Protein AF-B2JPU9-F1 (afdb_monomer)

Solvent-accessible surface area (backbone atoms only — not comparable to full-atom values): 3599 Å² total; per-residue (Å²): 139,83,92,81,77,95,80,85,73,93,60,60,80,34,65,49,70,65,38,36,51,50,26,25,52,51,33,40,74,71,70,40,53,69,68,55,15,48,53,51,26,52,50,47,13,40,76,54,67,38,87,71,80,77,82,77,83,127

Mean predicted aligned error: 8.83 Å

Foldseek 3Di:
DDDDDDDQQPQDAEQDPVSLVVQLVSVVVVVDDSVVSNVVSVVSNVVSPDPDDDPPPD

InterPro domains:
  IPR045468 Protein of unknown function DUF6496 [PF20106] (11-55)

Radius of gyration: 12.73 Å; Cα contacts (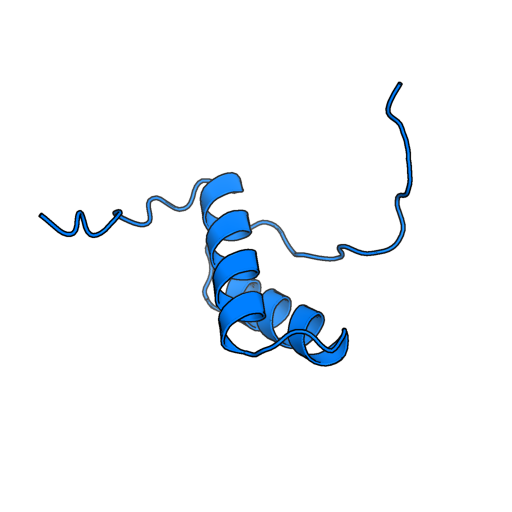8 Å, |Δi|>4): 50; chains: 1; bounding box: 33×27×28 Å

pLDDT: mean 77.31, std 15.72, range [39.69, 93.31]

Secondary structure (DSSP, 8-state):
-----TTS-------SHHHHHHHHHHHHHTT--HHHHHHHHHHHHHHTT---------

Sequence (58 aa):
MQQEKESVMPLKRGTSKETIGHNIKTEKKAGKSQKQSVAIALNQARKSGAKIPKKHHQ

Nearest PDB structures (foldseek):
  8q5i-assembly1_E  TM=7.573E-01  e=4.828E+00  Candida albicans

Structure (mmCIF, N/CA/C/O backbone):
data_AF-B2JPU9-F1
#
_entry.id   AF-B2JPU9-F1
#
loop_
_atom_site.group_PDB
_atom_site.id
_atom_site.type_symbol
_atom_site.label_atom_id
_atom_site.label_alt_id
_atom_site.label_comp_id
_atom_site.label_asym_id
_atom_site.label_entity_id
_atom_site.label_seq_id
_atom_site.pdbx_PDB_ins_code
_atom_site.Cartn_x
_atom_site.Cartn_y
_atom_site.Cartn_z
_atom_site.occupancy
_atom_site.B_iso_or_equiv
_atom_site.auth_seq_id
_atom_site.auth_comp_id
_atom_site.auth_asym_id
_atom_site.auth_atom_id
_atom_site.pdbx_PDB_model_num
ATOM 1 N N . MET A 1 1 ? 23.773 11.472 5.595 1.00 52.75 1 MET A N 1
ATOM 2 C CA . MET A 1 1 ? 22.300 11.524 5.426 1.00 52.75 1 MET A CA 1
ATOM 3 C C . MET A 1 1 ? 21.973 10.822 4.111 1.00 52.75 1 MET A C 1
ATOM 5 O O . MET A 1 1 ? 22.453 11.294 3.102 1.00 52.75 1 MET A O 1
ATOM 9 N N . GLN A 1 2 ? 21.284 9.692 3.994 1.00 39.69 2 GLN A N 1
ATOM 10 C CA . GLN A 1 2 ? 20.434 8.945 4.911 1.00 39.69 2 GLN A CA 1
ATOM 11 C C . GLN A 1 2 ? 20.703 7.437 4.725 1.00 39.69 2 GLN A C 1
ATOM 13 O O . GLN A 1 2 ? 20.404 6.874 3.677 1.00 39.69 2 GLN A O 1
ATOM 18 N N . GLN A 1 3 ? 21.253 6.782 5.743 1.00 42.50 3 GLN A N 1
ATOM 19 C CA . GLN A 1 3 ? 21.065 5.349 5.963 1.00 42.50 3 GLN A CA 1
ATOM 20 C C . GLN A 1 3 ? 20.423 5.252 7.339 1.00 42.50 3 GLN A C 1
ATOM 22 O O . GLN A 1 3 ? 21.104 5.258 8.357 1.00 42.50 3 GLN A O 1
ATOM 27 N N . GLU A 1 4 ? 19.096 5.298 7.371 1.00 43.09 4 GLU A N 1
ATOM 28 C CA . GLU A 1 4 ? 18.334 5.092 8.594 1.00 43.09 4 GLU A CA 1
ATOM 29 C C . GLU A 1 4 ? 17.257 4.032 8.355 1.00 43.09 4 GLU A C 1
ATOM 31 O O . GLU A 1 4 ? 16.303 4.235 7.605 1.00 43.09 4 GLU A O 1
ATOM 36 N N . LYS A 1 5 ? 17.432 2.926 9.085 1.00 44.31 5 LYS A N 1
ATOM 37 C CA . LYS A 1 5 ? 16.400 1.991 9.554 1.00 44.31 5 LYS A CA 1
ATOM 38 C C . LYS A 1 5 ? 15.870 0.985 8.532 1.00 44.31 5 LYS A C 1
ATOM 40 O O . LYS A 1 5 ? 14.677 0.872 8.254 1.00 44.31 5 LYS A O 1
ATOM 45 N N . GLU A 1 6 ? 16.795 0.128 8.112 1.00 45.84 6 GLU A N 1
ATOM 46 C CA . GLU A 1 6 ? 16.541 -1.289 7.852 1.00 45.84 6 GLU A CA 1
ATOM 47 C C . GLU A 1 6 ? 15.933 -1.962 9.099 1.00 45.84 6 GLU A C 1
ATOM 49 O O . GLU A 1 6 ? 16.637 -2.309 10.038 1.00 45.84 6 GLU A O 1
ATOM 54 N N . SER A 1 7 ? 14.605 -2.114 9.141 1.00 48.25 7 SER A N 1
ATOM 55 C CA . SER A 1 7 ? 13.949 -3.114 10.006 1.00 48.25 7 SER A CA 1
ATOM 56 C C . SER A 1 7 ? 12.507 -3.451 9.588 1.00 48.25 7 SER A C 1
ATOM 58 O O . SER A 1 7 ? 12.042 -4.546 9.878 1.00 48.25 7 SER A O 1
ATOM 60 N N . VAL A 1 8 ? 11.768 -2.592 8.862 1.00 48.50 8 VAL A N 1
ATOM 61 C CA . VAL A 1 8 ? 10.293 -2.767 8.784 1.00 48.50 8 VAL A CA 1
ATOM 62 C C . VAL A 1 8 ? 9.656 -2.658 7.387 1.00 48.50 8 VAL A C 1
ATOM 64 O O . VAL A 1 8 ? 8.576 -2.093 7.244 1.00 48.50 8 VAL A O 1
ATOM 67 N N . MET A 1 9 ? 10.260 -3.222 6.333 1.00 62.00 9 MET A N 1
ATOM 68 C CA . MET A 1 9 ? 9.525 -3.492 5.075 1.00 62.00 9 MET A CA 1
ATOM 69 C C . MET A 1 9 ? 9.988 -4.783 4.374 1.00 62.00 9 MET A C 1
ATOM 71 O O . MET A 1 9 ? 10.723 -4.707 3.389 1.00 62.00 9 MET A O 1
ATOM 75 N N . PRO A 1 10 ? 9.498 -5.975 4.767 1.00 68.62 10 PRO A N 1
ATOM 76 C CA . PRO A 1 10 ? 9.670 -7.190 3.974 1.00 68.62 10 PRO A CA 1
ATOM 77 C C . PRO A 1 10 ? 8.626 -7.237 2.843 1.00 68.62 10 PRO A C 1
ATOM 79 O O . PRO A 1 10 ? 7.930 -8.236 2.657 1.00 68.62 10 PRO A O 1
ATOM 82 N N . LEU A 1 11 ? 8.442 -6.134 2.108 1.00 72.62 11 LEU A N 1
ATOM 83 C CA . LEU A 1 11 ? 7.548 -6.135 0.954 1.00 72.62 11 LEU A CA 1
ATOM 84 C C . LEU A 1 11 ? 8.285 -6.785 -0.209 1.00 72.62 11 LEU A C 1
ATOM 86 O O . LEU 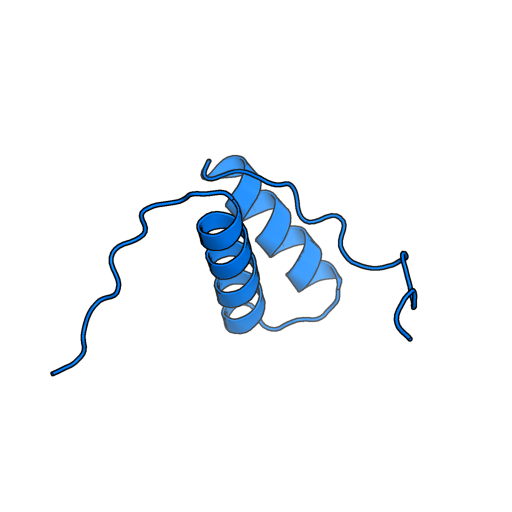A 1 11 ? 9.274 -6.253 -0.717 1.00 72.62 11 LEU A O 1
ATOM 90 N N . LYS A 1 12 ? 7.798 -7.951 -0.630 1.00 76.81 12 LYS A N 1
ATOM 91 C CA . LYS A 1 12 ? 8.347 -8.659 -1.782 1.00 76.81 12 LYS A CA 1
ATOM 92 C C . LYS A 1 12 ? 8.207 -7.777 -3.021 1.00 76.81 12 LYS A C 1
ATOM 94 O O . LYS A 1 12 ? 7.135 -7.221 -3.280 1.00 76.81 12 LYS A O 1
ATOM 99 N N . ARG A 1 13 ? 9.296 -7.657 -3.784 1.00 78.94 13 ARG A N 1
ATOM 100 C CA . ARG A 1 13 ? 9.284 -7.014 -5.101 1.00 78.94 13 ARG A CA 1
ATOM 101 C C . ARG A 1 13 ? 8.630 -7.947 -6.105 1.00 78.94 13 ARG A C 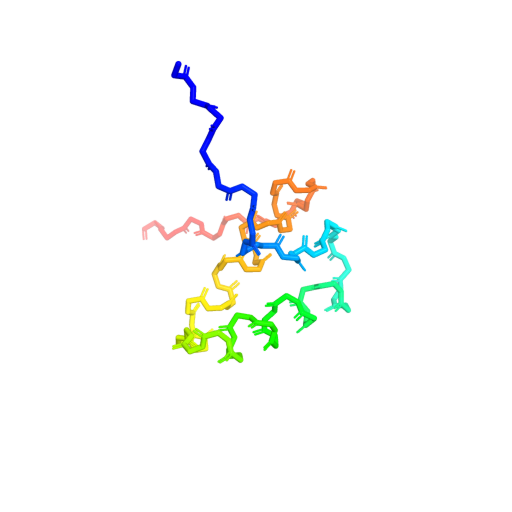1
ATOM 103 O O . ARG A 1 13 ? 8.862 -9.153 -6.089 1.00 78.94 13 ARG A O 1
ATOM 110 N N . GLY A 1 14 ? 7.789 -7.383 -6.958 1.00 82.38 14 GLY A N 1
ATOM 111 C CA . GLY A 1 14 ? 7.083 -8.140 -7.978 1.00 82.38 14 GLY A CA 1
ATOM 112 C C . GLY A 1 14 ? 5.691 -7.604 -8.254 1.00 82.38 14 GLY A C 1
ATOM 113 O O . GLY A 1 14 ? 5.109 -6.840 -7.485 1.00 82.38 14 GLY A O 1
ATOM 114 N N . THR A 1 15 ? 5.173 -8.022 -9.399 1.00 83.12 15 THR A N 1
ATOM 115 C CA . THR A 1 15 ? 3.897 -7.562 -9.952 1.00 83.12 15 THR A CA 1
ATOM 116 C C . THR A 1 15 ? 2.813 -8.640 -9.870 1.00 83.12 15 THR A C 1
ATOM 118 O O . THR A 1 15 ? 1.646 -8.356 -10.128 1.00 83.12 15 THR A O 1
ATOM 121 N N . SER A 1 16 ? 3.187 -9.869 -9.481 1.00 87.19 16 SER A N 1
ATOM 122 C CA . SER A 1 16 ? 2.263 -10.995 -9.345 1.00 87.19 16 SER A CA 1
ATOM 123 C C . SER A 1 16 ? 1.236 -10.749 -8.238 1.00 87.19 16 SER A C 1
ATOM 125 O O . SER A 1 16 ? 1.531 -10.148 -7.199 1.00 87.19 16 SER A O 1
ATOM 127 N N . LYS A 1 17 ? 0.022 -11.274 -8.443 1.00 87.44 17 LYS A N 1
ATOM 128 C CA . LYS A 1 17 ? -1.078 -11.218 -7.469 1.00 87.44 17 LYS A CA 1
ATOM 129 C C . LYS A 1 17 ? -0.674 -11.811 -6.119 1.00 87.44 17 LYS A C 1
ATOM 131 O O . LYS A 1 17 ? -1.083 -11.289 -5.086 1.00 87.44 17 LYS A O 1
ATOM 136 N N . GLU A 1 18 ? 0.159 -12.850 -6.118 1.00 88.62 18 GLU A N 1
ATOM 137 C CA . GLU A 1 18 ? 0.663 -13.490 -4.898 1.00 88.62 18 GLU A CA 1
ATOM 138 C C . GLU A 1 18 ? 1.553 -12.547 -4.085 1.00 88.62 18 GLU A C 1
ATOM 140 O O . GLU A 1 18 ? 1.362 -12.393 -2.878 1.00 88.62 18 GLU A O 1
ATOM 145 N N . THR A 1 19 ? 2.471 -11.848 -4.757 1.00 88.69 19 THR A N 1
ATOM 146 C CA . THR A 1 19 ? 3.351 -10.843 -4.150 1.00 88.69 19 THR A CA 1
ATOM 147 C C . THR A 1 19 ? 2.548 -9.686 -3.565 1.00 88.69 19 THR A C 1
ATOM 149 O O . THR A 1 19 ? 2.760 -9.293 -2.417 1.00 88.69 19 THR A O 1
ATOM 152 N N . ILE A 1 20 ? 1.570 -9.176 -4.318 1.00 88.75 20 ILE A N 1
ATOM 153 C CA . ILE A 1 20 ? 0.684 -8.098 -3.863 1.00 88.75 20 ILE A CA 1
ATOM 154 C C . ILE A 1 20 ? -0.140 -8.562 -2.652 1.00 88.75 20 ILE A C 1
ATOM 156 O O . ILE A 1 20 ? -0.228 -7.847 -1.655 1.00 88.75 20 ILE A O 1
ATOM 160 N N . GLY A 1 21 ? -0.697 -9.774 -2.699 1.00 90.56 21 GLY A N 1
ATOM 161 C CA . GLY A 1 21 ? -1.471 -10.353 -1.602 1.00 90.56 21 GLY A CA 1
ATOM 162 C C . GLY A 1 21 ? -0.642 -10.580 -0.336 1.00 90.56 21 GLY A C 1
ATOM 163 O O . GLY A 1 21 ? -1.113 -10.286 0.765 1.00 90.56 21 GLY A O 1
ATOM 164 N N . HIS A 1 22 ? 0.599 -11.048 -0.480 1.00 91.31 22 HIS A N 1
ATOM 165 C CA . HIS A 1 22 ? 1.542 -11.191 0.629 1.00 91.31 22 HIS A CA 1
ATOM 166 C C . HIS A 1 22 ? 1.825 -9.832 1.282 1.00 91.31 22 HIS A C 1
ATOM 168 O O . HIS A 1 22 ? 1.645 -9.680 2.488 1.00 91.31 22 HIS A O 1
ATOM 174 N N . ASN A 1 23 ? 2.144 -8.824 0.470 1.00 88.88 23 ASN A N 1
ATOM 175 C CA . ASN A 1 23 ? 2.424 -7.461 0.918 1.00 88.88 23 ASN A CA 1
ATOM 176 C C . ASN A 1 23 ? 1.228 -6.832 1.653 1.00 88.88 23 ASN A C 1
ATOM 178 O O . ASN A 1 23 ? 1.404 -6.233 2.710 1.00 88.88 23 ASN A O 1
ATOM 182 N N . ILE A 1 24 ? -0.000 -7.037 1.162 1.00 91.06 24 ILE A N 1
ATOM 183 C CA . ILE A 1 24 ? -1.217 -6.579 1.850 1.00 91.06 24 ILE A CA 1
ATOM 184 C C . ILE A 1 24 ? -1.361 -7.257 3.217 1.00 91.06 24 ILE A C 1
ATOM 186 O O . ILE A 1 24 ? -1.646 -6.583 4.204 1.00 91.06 24 ILE A O 1
ATOM 190 N N . LYS A 1 25 ? -1.175 -8.582 3.302 1.00 91.06 25 LYS A N 1
ATOM 191 C CA . LYS A 1 25 ? -1.291 -9.318 4.575 1.00 91.06 25 LYS A CA 1
ATOM 192 C C . LYS A 1 25 ? -0.254 -8.844 5.593 1.00 91.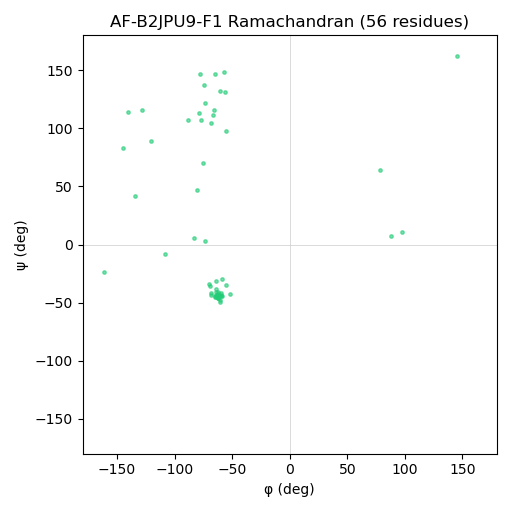06 25 LYS A C 1
ATOM 194 O O . LYS A 1 25 ? -0.598 -8.691 6.761 1.00 91.06 25 LYS A O 1
ATOM 199 N N . THR A 1 26 ? 0.976 -8.594 5.154 1.00 89.94 26 THR A N 1
ATOM 200 C CA . THR A 1 26 ? 2.060 -8.073 5.997 1.00 89.94 26 THR A CA 1
ATOM 201 C C . THR A 1 26 ? 1.710 -6.704 6.576 1.00 89.94 26 THR A C 1
ATOM 203 O O . THR A 1 26 ? 1.793 -6.509 7.784 1.00 89.94 26 THR A O 1
ATOM 206 N N . GLU A 1 27 ? 1.221 -5.783 5.746 1.00 88.06 27 GLU A N 1
ATOM 207 C CA . GLU A 1 27 ? 0.867 -4.423 6.171 1.00 88.06 27 GLU A CA 1
ATOM 208 C C . GLU A 1 27 ? -0.361 -4.393 7.092 1.00 88.06 27 GLU A C 1
ATOM 210 O O . GLU A 1 27 ? -0.392 -3.641 8.067 1.00 88.06 27 GLU A O 1
ATOM 215 N N . LYS A 1 28 ? -1.341 -5.271 6.849 1.00 89.00 28 LYS A N 1
ATOM 216 C CA . LYS A 1 28 ? -2.473 -5.467 7.765 1.00 89.00 28 LYS A CA 1
ATOM 217 C C . LYS A 1 28 ? -2.028 -5.982 9.128 1.00 89.00 28 LYS A C 1
ATOM 219 O O . LYS A 1 28 ? -2.523 -5.506 10.142 1.00 89.00 28 LYS A O 1
ATOM 224 N N . LYS A 1 29 ? -1.112 -6.958 9.156 1.00 88.06 29 LYS A N 1
ATOM 225 C CA . LYS A 1 29 ? -0.533 -7.476 10.407 1.00 88.06 29 LYS A CA 1
ATOM 226 C C . LYS A 1 29 ? 0.262 -6.401 11.145 1.00 88.06 29 LYS A C 1
ATOM 228 O O . LYS A 1 29 ? 0.265 -6.394 12.366 1.00 88.06 29 LYS A O 1
ATOM 233 N N . ALA A 1 30 ? 0.863 -5.470 10.408 1.00 85.81 30 ALA A N 1
ATOM 234 C CA . ALA A 1 30 ? 1.513 -4.286 10.959 1.00 85.81 30 ALA A CA 1
ATOM 235 C C . ALA A 1 30 ? 0.524 -3.210 11.465 1.00 85.81 30 ALA A C 1
ATOM 237 O O . ALA A 1 30 ? 0.957 -2.137 11.874 1.00 85.81 30 ALA A O 1
ATOM 238 N N . GLY A 1 31 ? -0.792 -3.460 11.426 1.00 88.00 31 GLY A N 1
ATOM 239 C CA . GLY A 1 31 ? -1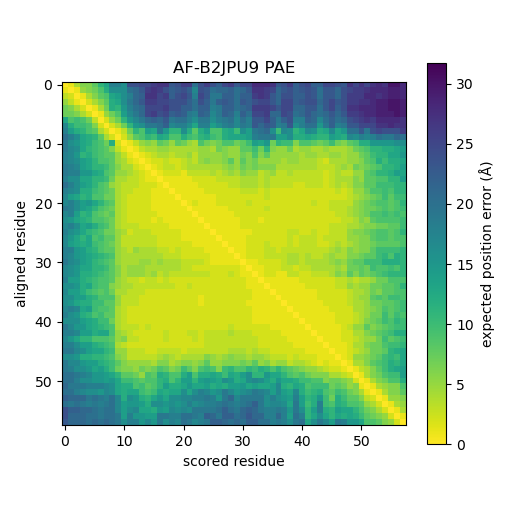.818 -2.556 11.954 1.00 88.00 31 GLY A CA 1
ATOM 240 C C . GLY A 1 31 ? -2.314 -1.494 10.968 1.00 88.00 31 GLY A C 1
ATOM 241 O O . GLY A 1 31 ? -3.085 -0.618 11.354 1.00 88.00 31 GLY A O 1
ATOM 242 N N . LYS A 1 32 ? -1.918 -1.549 9.688 1.00 88.75 32 LYS A N 1
ATOM 243 C CA . LYS A 1 32 ? -2.402 -0.597 8.675 1.00 88.75 32 LYS A CA 1
ATOM 244 C C . LYS A 1 32 ? -3.811 -0.950 8.212 1.00 88.75 32 LYS A C 1
ATOM 246 O O . LYS A 1 32 ? -4.172 -2.117 8.045 1.00 88.75 32 LYS A O 1
ATOM 251 N N . SER A 1 33 ? -4.598 0.080 7.896 1.00 93.31 33 SER A N 1
ATOM 252 C CA . SER A 1 33 ? -5.922 -0.094 7.290 1.00 93.31 33 SER A CA 1
ATOM 253 C C . SER A 1 33 ? -5.831 -0.888 5.979 1.00 93.31 33 SER A C 1
ATOM 255 O O . SER A 1 33 ? -4.859 -0.766 5.228 1.00 93.31 33 SER A O 1
ATOM 257 N N . GLN A 1 34 ? -6.868 -1.666 5.655 1.00 90.44 34 GLN A N 1
ATOM 258 C CA . GLN A 1 34 ? -6.957 -2.437 4.408 1.00 90.44 34 GLN A CA 1
ATOM 259 C C . GLN A 1 34 ? -6.702 -1.554 3.176 1.00 90.44 34 GLN A C 1
ATOM 261 O O . GLN A 1 34 ? -5.963 -1.951 2.276 1.00 90.44 34 GLN A O 1
ATOM 266 N N . LYS A 1 35 ? -7.271 -0.340 3.150 1.00 91.62 35 LYS A N 1
ATOM 267 C CA . LYS A 1 35 ? -7.103 0.606 2.035 1.00 91.62 35 LYS A CA 1
ATOM 268 C C . LYS A 1 35 ? -5.646 1.055 1.890 1.00 91.62 35 LYS A C 1
ATOM 270 O O . LYS A 1 35 ? -5.117 1.066 0.783 1.00 91.62 35 LYS A O 1
ATOM 275 N N . GLN A 1 36 ? -4.986 1.368 3.005 1.00 92.56 36 GLN A N 1
ATOM 276 C CA . GLN A 1 36 ? -3.576 1.765 3.011 1.00 92.56 36 GLN A CA 1
ATOM 277 C C . GLN A 1 36 ? -2.660 0.602 2.628 1.00 92.56 36 GLN A C 1
ATOM 279 O O . GLN A 1 36 ? -1.756 0.777 1.819 1.00 92.56 36 GLN A O 1
ATOM 284 N N . SER A 1 37 ? -2.944 -0.598 3.132 1.00 92.00 37 SER A N 1
ATOM 285 C CA . SER A 1 37 ? -2.199 -1.816 2.800 1.00 92.00 37 SER A CA 1
ATOM 286 C C . SER A 1 37 ? -2.241 -2.107 1.296 1.00 92.00 37 SER A C 1
ATOM 288 O O . SER A 1 37 ? -1.212 -2.383 0.682 1.00 92.00 37 SER A O 1
ATOM 290 N N . VAL A 1 38 ? -3.419 -1.975 0.674 1.00 90.50 38 VAL A N 1
ATOM 291 C CA . VAL A 1 38 ? -3.585 -2.106 -0.784 1.00 90.50 38 VAL A CA 1
ATOM 292 C C . VAL A 1 38 ? -2.829 -1.001 -1.524 1.00 90.50 38 VAL A C 1
ATOM 294 O O . VAL A 1 38 ? -2.113 -1.294 -2.480 1.00 90.50 38 VAL A O 1
ATOM 297 N N . ALA A 1 39 ? -2.928 0.253 -1.076 1.00 90.62 39 ALA A N 1
ATOM 298 C CA . ALA A 1 39 ? -2.220 1.368 -1.703 1.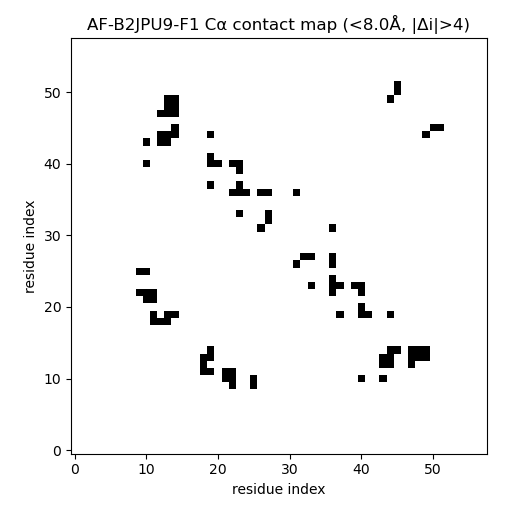00 90.62 39 ALA A CA 1
ATOM 299 C C . ALA A 1 39 ? -0.694 1.172 -1.685 1.00 90.62 39 ALA A C 1
ATOM 301 O O . ALA A 1 39 ? -0.040 1.371 -2.710 1.00 90.62 39 ALA A O 1
ATOM 302 N N . ILE A 1 40 ? -0.132 0.730 -0.557 1.00 88.69 40 ILE A N 1
ATOM 303 C CA . ILE A 1 40 ? 1.308 0.492 -0.399 1.00 88.69 40 ILE A CA 1
ATOM 304 C C . ILE A 1 40 ? 1.757 -0.699 -1.253 1.00 88.69 40 ILE A C 1
ATOM 306 O O . ILE A 1 40 ? 2.759 -0.594 -1.963 1.00 88.69 40 ILE A O 1
ATOM 310 N N . ALA A 1 41 ? 0.990 -1.793 -1.266 1.00 89.38 41 ALA A N 1
ATOM 311 C CA . ALA A 1 41 ? 1.297 -2.961 -2.090 1.00 89.38 41 ALA A CA 1
ATOM 312 C C . ALA A 1 41 ? 1.273 -2.636 -3.594 1.00 89.38 41 ALA A C 1
ATOM 314 O O . ALA A 1 41 ? 2.183 -3.029 -4.325 1.00 89.38 41 ALA A O 1
ATOM 315 N N . LEU A 1 42 ? 0.284 -1.865 -4.058 1.00 88.44 42 LEU A N 1
ATOM 316 C CA . LEU A 1 42 ? 0.202 -1.424 -5.455 1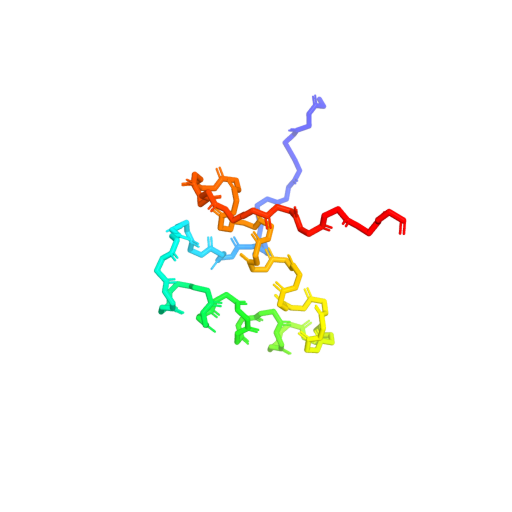.00 88.44 42 LEU A CA 1
ATOM 317 C C . LEU A 1 42 ? 1.283 -0.394 -5.810 1.00 88.44 42 LEU A C 1
ATOM 319 O O . LEU A 1 42 ? 1.773 -0.381 -6.940 1.00 88.44 42 LEU A O 1
ATOM 323 N N . ASN A 1 43 ? 1.673 0.470 -4.869 1.00 87.00 43 ASN A N 1
ATOM 324 C CA . ASN A 1 43 ? 2.790 1.396 -5.053 1.00 87.00 43 ASN A CA 1
ATOM 325 C C . ASN A 1 43 ? 4.109 0.622 -5.206 1.00 87.00 43 ASN A C 1
ATOM 327 O O . ASN A 1 43 ? 4.852 0.871 -6.154 1.00 87.00 43 ASN A O 1
ATOM 331 N N . GLN A 1 44 ? 4.350 -0.392 -4.368 1.00 86.31 44 GLN A N 1
ATOM 332 C CA . GLN A 1 44 ? 5.520 -1.260 -4.519 1.00 86.31 44 GLN A CA 1
ATOM 333 C C . GLN A 1 44 ? 5.510 -2.078 -5.810 1.00 86.31 44 GLN A C 1
ATOM 335 O O . GLN A 1 44 ? 6.550 -2.206 -6.459 1.00 86.31 44 GLN A O 1
ATOM 340 N N . ALA A 1 45 ? 4.346 -2.574 -6.235 1.00 86.88 45 ALA A N 1
ATOM 341 C CA . ALA A 1 45 ? 4.217 -3.247 -7.523 1.00 86.88 45 ALA A CA 1
ATOM 342 C C . ALA A 1 45 ? 4.603 -2.305 -8.676 1.00 86.88 45 ALA A C 1
ATOM 344 O O . A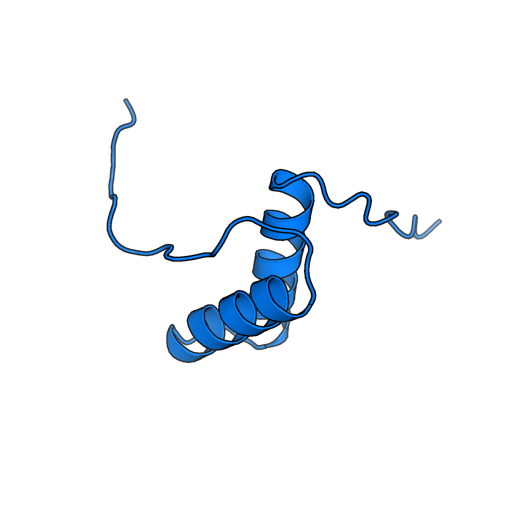LA A 1 45 ? 5.370 -2.696 -9.554 1.00 86.88 45 ALA A O 1
ATOM 345 N N . ARG A 1 46 ? 4.159 -1.038 -8.644 1.00 83.81 46 ARG A N 1
ATOM 346 C CA . ARG A 1 46 ? 4.571 -0.021 -9.630 1.00 83.81 46 ARG A CA 1
ATOM 347 C C . ARG A 1 46 ? 6.069 0.256 -9.599 1.00 83.81 46 ARG A C 1
ATOM 349 O O . ARG A 1 46 ? 6.687 0.270 -10.657 1.00 83.81 46 ARG A O 1
ATOM 356 N N . LYS A 1 47 ? 6.657 0.426 -8.409 1.00 82.00 47 LYS A N 1
ATOM 357 C CA . LYS A 1 47 ? 8.114 0.588 -8.253 1.00 82.00 47 LYS A CA 1
ATOM 358 C C . LYS A 1 47 ? 8.892 -0.614 -8.798 1.00 82.00 47 LYS A C 1
ATOM 360 O O . LYS A 1 47 ? 10.000 -0.445 -9.285 1.00 82.00 47 LYS A O 1
ATOM 365 N N . SER A 1 48 ? 8.293 -1.804 -8.756 1.00 80.44 48 SER A N 1
ATOM 366 C CA . SER A 1 48 ? 8.857 -3.044 -9.304 1.00 80.44 48 SER A CA 1
ATOM 367 C C . SER A 1 48 ? 8.613 -3.227 -10.813 1.00 80.44 48 SER A C 1
ATOM 369 O O . SER A 1 48 ? 8.918 -4.292 -11.339 1.00 80.44 48 SER A O 1
ATOM 371 N N . GLY A 1 49 ? 8.042 -2.239 -11.513 1.00 75.69 49 GLY A N 1
ATOM 372 C CA . GLY A 1 49 ? 7.804 -2.300 -12.961 1.00 75.69 49 GLY A CA 1
ATOM 373 C C . GLY A 1 49 ? 6.391 -2.724 -13.376 1.00 75.69 49 GLY A C 1
ATOM 374 O O . GLY A 1 49 ? 6.152 -2.967 -14.560 1.00 75.69 49 GLY A O 1
ATOM 375 N N . ALA A 1 50 ? 5.423 -2.798 -12.451 1.00 73.81 50 ALA A N 1
ATOM 376 C CA . ALA A 1 50 ? 4.030 -3.035 -12.827 1.00 73.81 50 ALA A CA 1
ATOM 377 C C . ALA A 1 50 ? 3.483 -1.844 -13.624 1.00 73.81 50 ALA A C 1
ATOM 379 O O . ALA A 1 50 ? 3.294 -0.747 -13.087 1.00 73.81 50 ALA A O 1
ATOM 380 N N . LYS A 1 51 ? 3.145 -2.081 -14.893 1.00 68.94 51 LYS A N 1
ATOM 381 C CA . LYS A 1 51 ? 2.410 -1.137 -15.743 1.00 68.94 51 LYS A CA 1
ATOM 382 C C . LYS A 1 51 ? 0.930 -1.124 -15.338 1.00 68.94 51 LYS A C 1
ATOM 384 O O . LYS A 1 51 ? 0.080 -1.652 -16.043 1.00 68.94 51 LYS A O 1
ATOM 389 N N . ILE A 1 52 ? 0.625 -0.573 -14.161 1.00 68.56 52 ILE A N 1
ATOM 390 C CA . ILE A 1 52 ? -0.759 -0.397 -13.698 1.00 68.56 52 ILE A CA 1
ATOM 391 C C . ILE A 1 52 ? -1.261 0.955 -14.220 1.00 68.56 52 ILE A C 1
ATOM 393 O O . ILE A 1 52 ? -0.826 1.983 -13.673 1.00 68.56 52 ILE A O 1
ATOM 397 N N . PRO A 1 53 ? -2.154 0.986 -15.230 1.00 66.69 53 PRO A N 1
ATOM 398 C CA . PRO A 1 53 ? -2.655 2.234 -15.795 1.00 66.69 53 PRO A CA 1
ATOM 399 C C . PRO A 1 53 ? -3.283 3.090 -14.688 1.00 66.69 53 PRO A C 1
ATOM 401 O O . PRO A 1 53 ? -4.047 2.598 -13.853 1.00 66.69 53 PRO A O 1
ATOM 404 N N . LYS A 1 54 ? -2.909 4.373 -14.621 1.00 60.19 54 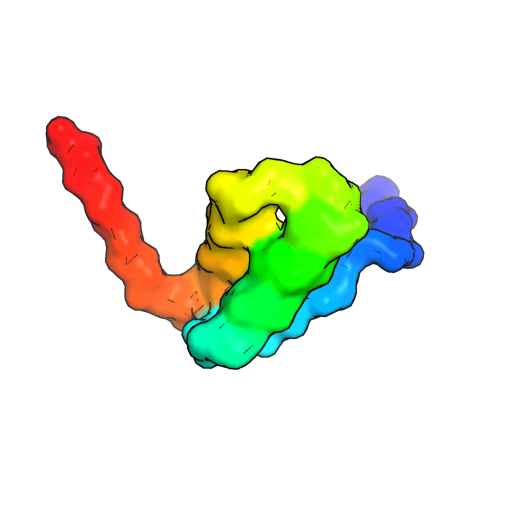LYS A N 1
ATOM 405 C CA . LYS A 1 54 ? -3.595 5.329 -13.746 1.00 60.19 54 LYS A CA 1
ATOM 406 C C . LYS A 1 54 ? -4.945 5.628 -14.390 1.00 60.19 54 LYS A C 1
ATOM 408 O O . LYS A 1 54 ? -4.981 6.097 -15.521 1.00 60.19 54 LYS A O 1
ATOM 413 N N . LYS A 1 55 ? -6.044 5.381 -13.674 1.00 63.28 55 LYS A N 1
ATOM 414 C CA . LYS A 1 55 ? -7.332 5.968 -14.047 1.00 63.28 55 LYS A CA 1
ATOM 415 C C . LYS A 1 55 ? -7.200 7.470 -13.800 1.00 63.28 55 LYS A C 1
ATOM 417 O O . LYS A 1 55 ? -7.130 7.891 -12.645 1.00 63.28 55 LYS A O 1
ATOM 422 N N . HIS A 1 56 ? -7.050 8.242 -14.872 1.00 66.00 56 HIS A N 1
ATOM 423 C CA . HIS A 1 56 ? -7.170 9.690 -14.803 1.00 66.00 56 HIS A CA 1
ATOM 424 C C . HIS A 1 56 ? -8.639 9.961 -14.477 1.00 66.00 56 HIS A C 1
ATOM 426 O O . HIS A 1 56 ? -9.513 9.617 -15.270 1.00 66.00 56 HIS A O 1
ATOM 432 N N . HIS A 1 57 ? -8.919 10.456 -13.275 1.00 64.56 57 HIS A N 1
ATOM 433 C CA . HIS A 1 57 ? -10.206 11.093 -13.036 1.00 64.56 57 HIS A CA 1
ATOM 434 C C . HIS A 1 57 ? -10.066 12.467 -13.693 1.00 64.56 57 HIS A C 1
ATOM 436 O O . HIS A 1 57 ? -9.225 13.256 -13.266 1.00 64.56 57 HIS A O 1
ATOM 442 N N . GLN A 1 58 ? -10.734 12.633 -14.835 1.00 61.69 58 GLN A N 1
ATOM 443 C CA . GLN A 1 58 ? -11.005 13.942 -15.429 1.00 61.69 58 GLN A CA 1
ATOM 444 C C . GLN A 1 58 ? -12.025 14.658 -14.547 1.00 61.69 58 GLN A C 1
ATOM 446 O O . GLN A 1 58 ? -12.909 13.944 -14.015 1.00 61.69 58 GLN A O 1
#

Organism: Paraburkholderia phymatum (strain DSM 17167 / CIP 108236 / LMG 21445 / STM815) (NCBI:txid391038)